Protein AF-A0A969D3W7-F1 (afdb_monomer)

Mean predicted aligned error: 11.67 Å

Secondary structure (DSSP, 8-state):
-HHHHHHHHHHHHHHHHH-------PPPTT-GGG-SSSSSS--HHHHHHHHHHHT--

Sequence (57 aa):
MKRFLLTIFTVVLSGLAISSTAHAKQVNTSDLAADLNGDGSVSLLELELYNRDQRGN

Radius of gyration: 21.09 Å; Cα contacts (8 Å, |Δi|>4): 31; chains: 1; bounding box: 25×16×65 Å

Foldseek 3Di:
DVVVVVVVVVVVVVVVVPDDDPDQDQDDQPDCVLVPPPPSGHDPVSSVVVSVVSSHD

Structure (mmCIF, N/CA/C/O backbone):
data_AF-A0A969D3W7-F1
#
_entry.id   AF-A0A969D3W7-F1
#
loop_
_atom_site.group_PDB
_atom_site.id
_atom_site.type_symbol
_atom_site.label_atom_id
_atom_site.label_alt_id
_atom_site.label_comp_id
_atom_site.label_asym_id
_atom_site.label_entity_id
_atom_site.label_seq_id
_atom_site.pdbx_PDB_ins_code
_atom_site.Cartn_x
_atom_site.Cartn_y
_atom_site.Cartn_z
_atom_site.occupancy
_atom_site.B_iso_or_equiv
_atom_site.auth_seq_id
_atom_site.auth_comp_id
_atom_site.auth_asym_id
_atom_site.auth_atom_id
_atom_site.pdbx_PDB_model_num
ATOM 1 N N . MET A 1 1 ? -16.134 -1.575 42.606 1.00 59.88 1 MET A N 1
ATOM 2 C CA . MET A 1 1 ? -16.924 -1.343 41.375 1.00 59.88 1 MET A CA 1
ATOM 3 C C . MET A 1 1 ? -16.355 -0.217 40.499 1.00 59.88 1 MET A C 1
ATOM 5 O O . MET A 1 1 ? -15.886 -0.516 39.414 1.00 59.88 1 MET A O 1
ATOM 9 N N . LYS A 1 2 ? -16.302 1.051 40.946 1.00 61.72 2 LYS A N 1
ATOM 10 C CA . LYS A 1 2 ? -15.933 2.200 40.076 1.00 61.72 2 LYS A CA 1
ATOM 11 C C . LYS A 1 2 ? -14.493 2.190 39.524 1.00 61.72 2 LYS A C 1
ATOM 13 O O . LYS A 1 2 ? -14.286 2.523 38.367 1.00 61.72 2 LYS A O 1
ATOM 18 N N . ARG A 1 3 ? -13.507 1.760 40.324 1.00 64.00 3 ARG A N 1
ATOM 19 C CA . ARG A 1 3 ? -12.095 1.674 39.892 1.00 64.00 3 ARG A CA 1
ATOM 20 C C . ARG A 1 3 ? -11.870 0.612 38.813 1.00 64.00 3 ARG A C 1
ATOM 22 O O . ARG A 1 3 ? -11.098 0.835 37.898 1.00 64.00 3 ARG A O 1
ATOM 29 N N . PHE A 1 4 ? -12.603 -0.495 38.898 1.00 74.81 4 PHE A N 1
ATOM 30 C CA . PHE A 1 4 ? -12.512 -1.591 37.934 1.00 74.81 4 PHE A CA 1
ATOM 31 C C . PHE A 1 4 ? -13.063 -1.180 36.561 1.00 74.81 4 PHE A C 1
ATOM 33 O O . PHE A 1 4 ? -12.469 -1.484 35.534 1.00 74.81 4 PHE A O 1
ATOM 40 N N . LEU A 1 5 ? -14.155 -0.409 36.558 1.00 79.56 5 LEU A N 1
ATOM 41 C CA . LEU A 1 5 ? -14.739 0.162 35.344 1.00 79.56 5 LEU A CA 1
ATOM 42 C C . LEU A 1 5 ? -13.785 1.146 34.654 1.00 79.56 5 LEU A C 1
ATOM 44 O O . LEU A 1 5 ? -13.630 1.093 33.439 1.00 79.56 5 LEU A O 1
ATOM 48 N N . LEU A 1 6 ? -13.103 1.994 35.433 1.00 83.44 6 LEU A N 1
ATOM 49 C CA . LEU A 1 6 ? -12.126 2.939 34.892 1.00 83.44 6 LEU A CA 1
ATOM 50 C C . LEU A 1 6 ? -10.924 2.215 34.268 1.00 83.44 6 LEU A C 1
ATOM 52 O O . LEU A 1 6 ? -10.504 2.571 33.176 1.00 83.44 6 LEU A O 1
ATOM 56 N N . THR A 1 7 ? -10.411 1.163 34.914 1.00 83.75 7 THR A N 1
ATOM 57 C CA . THR A 1 7 ? -9.292 0.376 34.374 1.00 83.75 7 THR A CA 1
ATOM 58 C C . THR A 1 7 ? -9.657 -0.324 33.066 1.00 83.75 7 THR A C 1
ATOM 60 O O . THR A 1 7 ? -8.880 -0.270 32.117 1.00 83.75 7 THR A O 1
ATOM 63 N N . ILE A 1 8 ? -10.843 -0.934 32.983 1.00 83.69 8 ILE A N 1
ATOM 64 C CA . ILE A 1 8 ? -11.307 -1.581 31.746 1.00 83.69 8 ILE A CA 1
ATOM 65 C C . ILE A 1 8 ? -11.466 -0.544 30.631 1.00 83.69 8 ILE A C 1
ATOM 67 O O . ILE A 1 8 ? -11.020 -0.775 29.509 1.00 83.69 8 ILE A O 1
ATOM 71 N N . PHE A 1 9 ? -12.041 0.617 30.945 1.00 86.12 9 PHE A N 1
ATOM 72 C CA . PHE A 1 9 ? -12.218 1.687 29.970 1.00 86.12 9 PHE A CA 1
ATOM 73 C C . PHE A 1 9 ? -10.881 2.198 29.418 1.00 86.12 9 PHE A C 1
ATOM 75 O O . PHE A 1 9 ? -10.742 2.342 28.205 1.00 86.12 9 PHE A O 1
ATOM 82 N N . THR A 1 10 ? -9.874 2.396 30.274 1.00 83.69 10 THR A N 1
ATOM 83 C CA . THR A 1 10 ? -8.541 2.831 29.831 1.00 83.69 10 THR A CA 1
ATOM 84 C C . THR A 1 10 ? -7.883 1.803 28.912 1.00 83.69 10 THR A C 1
ATOM 86 O O . THR A 1 10 ? -7.351 2.180 27.874 1.00 83.69 10 THR A O 1
ATOM 89 N N . VAL A 1 11 ? -7.959 0.507 29.236 1.00 85.06 11 VAL A N 1
ATOM 90 C CA . VAL A 1 11 ? -7.368 -0.551 28.396 1.00 85.06 11 VAL A CA 1
ATOM 91 C C . VAL A 1 11 ? -8.041 -0.619 27.023 1.00 85.06 11 VAL A C 1
ATOM 93 O O . VAL A 1 11 ? -7.354 -0.704 26.006 1.00 85.06 11 VAL A O 1
ATOM 96 N N . VAL A 1 12 ? -9.373 -0.530 26.971 1.00 84.62 12 VAL A N 1
ATOM 97 C CA . VAL A 1 12 ? -10.117 -0.540 25.701 1.00 84.62 12 VAL A CA 1
ATOM 98 C C . VAL A 1 12 ? -9.782 0.691 24.859 1.00 84.62 12 VAL A C 1
ATOM 100 O O . VAL A 1 12 ? -9.524 0.560 23.664 1.00 84.62 12 VAL A O 1
ATOM 103 N N . LEU A 1 13 ? -9.727 1.877 25.470 1.00 83.88 13 LEU A N 1
ATOM 104 C CA . LEU A 1 13 ? -9.414 3.109 24.747 1.00 83.88 13 LEU A CA 1
ATOM 105 C C . LEU A 1 13 ? -7.985 3.095 24.186 1.00 83.88 13 LEU A C 1
ATOM 107 O O . LEU A 1 13 ? -7.774 3.501 23.045 1.00 83.88 13 LEU A O 1
ATOM 111 N N . SER A 1 14 ? -7.019 2.564 24.941 1.00 78.44 14 SER A N 1
ATOM 112 C CA . SER A 1 14 ? -5.656 2.357 24.444 1.00 78.44 14 SER A CA 1
ATOM 113 C C . SER A 1 14 ? -5.604 1.362 23.281 1.00 78.44 14 SER A C 1
ATOM 115 O O . SER A 1 14 ? -4.883 1.603 22.320 1.00 78.44 14 SER A O 1
ATOM 117 N N . GLY A 1 15 ? -6.392 0.283 23.318 1.00 72.81 15 GLY A N 1
ATOM 118 C CA . GLY A 1 15 ? -6.463 -0.680 22.213 1.00 72.81 15 GLY A CA 1
ATOM 119 C C . GLY A 1 15 ? -7.026 -0.077 20.922 1.00 72.81 15 GLY A C 1
ATOM 120 O O . GLY A 1 15 ? -6.499 -0.329 19.842 1.00 72.81 15 GLY A O 1
ATOM 121 N N . LEU A 1 16 ? -8.052 0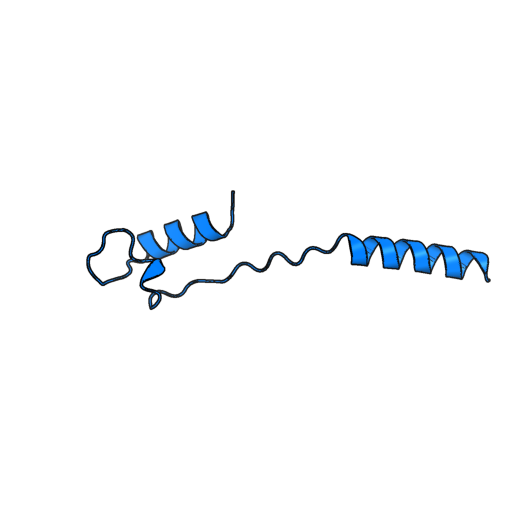.772 21.028 1.00 74.38 16 LEU A N 1
ATOM 122 C CA . LEU A 1 16 ? -8.636 1.450 19.866 1.00 74.38 16 LEU A CA 1
ATOM 123 C C . LEU A 1 16 ? -7.710 2.527 19.290 1.00 74.38 16 LEU A C 1
ATOM 125 O O . LEU A 1 16 ? -7.646 2.678 18.074 1.00 74.38 16 LEU A O 1
ATOM 129 N N . ALA A 1 17 ? -6.958 3.237 20.135 1.0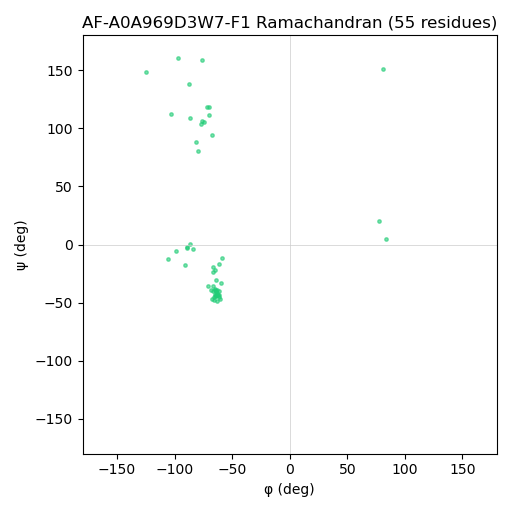0 67.56 17 ALA A N 1
ATOM 130 C CA . ALA A 1 17 ? -6.017 4.265 19.687 1.00 67.56 17 ALA A CA 1
ATOM 131 C C . ALA A 1 17 ? -4.826 3.703 18.885 1.00 67.56 17 ALA A C 1
ATOM 133 O O . ALA A 1 17 ? -4.230 4.430 18.097 1.00 67.56 17 ALA A O 1
ATOM 134 N N . ILE A 1 18 ? -4.477 2.426 19.076 1.00 64.88 18 ILE A N 1
ATOM 135 C CA . ILE A 1 18 ? -3.322 1.778 18.425 1.00 64.88 18 ILE A CA 1
ATOM 136 C C . ILE A 1 18 ? -3.752 0.953 17.194 1.00 64.88 18 ILE A C 1
ATOM 138 O O . ILE A 1 18 ? -2.912 0.467 16.441 1.00 64.88 18 ILE A O 1
ATOM 142 N N . SER A 1 19 ? -5.054 0.815 16.932 1.00 64.38 19 SER A N 1
ATOM 143 C CA . SER A 1 19 ? -5.549 0.045 15.789 1.00 64.38 19 SER A CA 1
ATOM 144 C C . SER A 1 19 ? -5.456 0.850 14.487 1.00 64.38 19 SER A C 1
ATOM 146 O O . SER A 1 19 ? -6.456 1.383 14.006 1.00 64.38 19 SER A O 1
ATOM 148 N N . SER A 1 20 ? -4.273 0.914 13.875 1.00 63.28 20 SER A N 1
ATOM 149 C CA . SER A 1 20 ? -4.159 1.284 12.463 1.00 63.28 20 SER A CA 1
ATOM 150 C C . SER A 1 20 ? -4.722 0.150 11.600 1.00 63.28 20 SER A C 1
ATOM 152 O O . SER A 1 20 ? -4.241 -0.983 11.625 1.00 63.28 20 SER A O 1
ATOM 154 N N . THR A 1 21 ? -5.778 0.423 10.834 1.00 65.25 21 THR A N 1
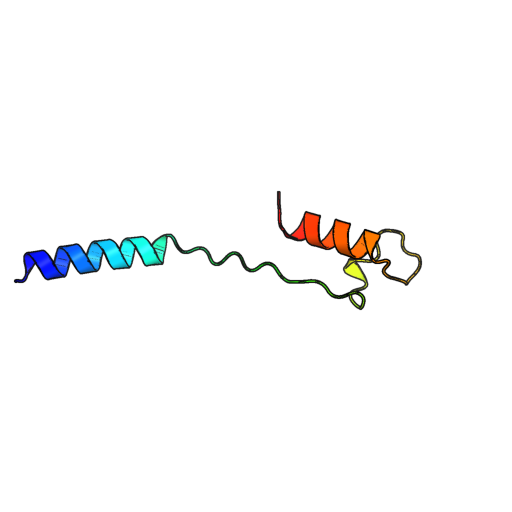ATOM 155 C CA . THR A 1 21 ? -6.250 -0.524 9.822 1.00 65.25 21 THR A CA 1
ATOM 156 C C . THR A 1 21 ? -5.302 -0.459 8.626 1.00 65.25 21 THR A C 1
ATOM 158 O O . THR A 1 21 ? -5.300 0.507 7.865 1.00 65.25 21 THR A O 1
ATOM 161 N N . ALA A 1 22 ? -4.465 -1.484 8.452 1.00 59.97 22 ALA A N 1
ATOM 162 C CA . ALA A 1 22 ? -3.691 -1.653 7.227 1.00 59.97 22 ALA A CA 1
ATOM 163 C C . ALA A 1 22 ? -4.658 -1.982 6.076 1.00 59.97 22 ALA A C 1
ATOM 165 O O . ALA A 1 22 ? -5.059 -3.130 5.882 1.00 59.97 22 ALA A O 1
ATOM 166 N N . HIS A 1 23 ? -5.087 -0.965 5.331 1.00 60.31 23 HIS A N 1
ATOM 167 C CA . HIS A 1 23 ? -5.889 -1.155 4.127 1.00 60.31 23 HIS A CA 1
ATOM 168 C C . HIS A 1 23 ? -4.971 -1.499 2.952 1.00 60.31 23 HIS A C 1
ATOM 170 O O . HIS A 1 23 ? -4.537 -0.620 2.215 1.00 60.31 23 HIS A O 1
ATOM 176 N N . ALA A 1 24 ? -4.685 -2.787 2.752 1.00 60.91 24 ALA A N 1
ATOM 177 C CA . ALA A 1 24 ? -4.077 -3.243 1.507 1.00 60.91 24 ALA A CA 1
ATOM 178 C C . ALA A 1 24 ? -5.145 -3.228 0.400 1.00 60.91 24 ALA A C 1
ATOM 180 O O . ALA A 1 24 ? -6.034 -4.082 0.371 1.00 60.91 24 ALA A O 1
ATOM 181 N N . LYS A 1 25 ? -5.087 -2.248 -0.509 1.00 66.62 25 LYS A N 1
ATOM 182 C CA . LYS A 1 25 ? -5.923 -2.247 -1.717 1.00 66.62 25 LYS A CA 1
ATOM 183 C C . LYS A 1 25 ? -5.420 -3.363 -2.638 1.00 66.62 25 LYS A C 1
ATOM 185 O O . LYS A 1 25 ? -4.315 -3.274 -3.156 1.00 66.62 25 LYS A O 1
ATOM 190 N N . GLN A 1 26 ? -6.206 -4.424 -2.829 1.00 64.31 26 GLN A N 1
ATOM 191 C CA . GLN A 1 26 ? -5.887 -5.446 -3.828 1.00 64.31 26 GLN A CA 1
ATOM 192 C C . GLN A 1 26 ? -6.121 -4.861 -5.220 1.00 64.31 26 GLN A C 1
ATOM 194 O O . GLN A 1 26 ? -7.245 -4.479 -5.553 1.00 64.31 26 GLN A O 1
ATOM 199 N N . VAL A 1 27 ? -5.062 -4.785 -6.019 1.00 71.00 27 VAL A N 1
ATOM 200 C CA . VAL A 1 27 ? -5.146 -4.335 -7.406 1.00 71.00 27 VAL A CA 1
ATOM 201 C C . VAL A 1 27 ? -5.464 -5.529 -8.303 1.00 71.00 27 VAL A C 1
ATOM 203 O O . VAL A 1 27 ? -4.985 -6.640 -8.066 1.00 71.00 27 VAL A O 1
ATOM 206 N N . ASN A 1 28 ? -6.363 -5.317 -9.267 1.00 69.81 28 ASN A N 1
ATOM 207 C CA . ASN A 1 28 ? -6.834 -6.327 -10.218 1.00 69.81 28 ASN A CA 1
ATOM 208 C C . ASN A 1 28 ? -6.060 -6.205 -11.543 1.00 69.81 28 ASN A C 1
ATOM 210 O O . ASN A 1 28 ? -5.545 -5.136 -11.850 1.00 69.81 28 ASN A O 1
ATOM 214 N N . THR A 1 29 ? -6.053 -7.254 -12.370 1.00 66.31 29 THR A N 1
ATOM 215 C CA . THR A 1 29 ? -5.417 -7.278 -13.707 1.0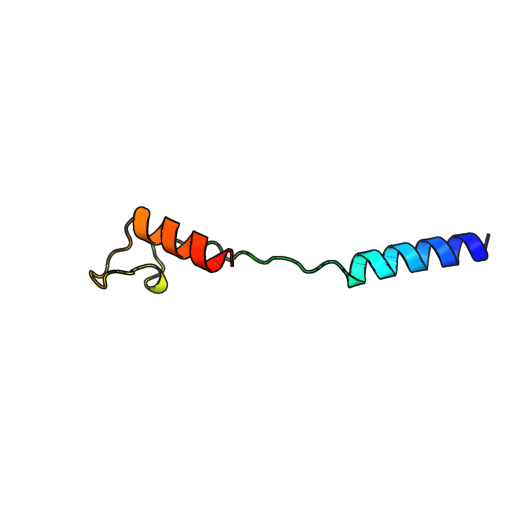0 66.31 29 THR A CA 1
ATOM 216 C C . THR A 1 29 ? -5.954 -6.221 -14.679 1.00 66.31 29 THR A C 1
ATOM 218 O O . THR A 1 29 ? -5.406 -6.038 -15.755 1.00 66.31 29 THR A O 1
ATOM 221 N N . SER A 1 30 ? -7.064 -5.559 -14.351 1.00 69.69 30 SER A N 1
ATOM 222 C CA . SER A 1 30 ? -7.644 -4.479 -15.158 1.00 69.69 30 SER A CA 1
ATOM 223 C C . SER A 1 30 ? -7.106 -3.091 -14.801 1.00 69.69 30 SER A C 1
ATOM 225 O O . SER A 1 30 ? -7.531 -2.111 -15.406 1.00 69.69 30 SER A O 1
ATOM 227 N N . ASP A 1 31 ? -6.238 -2.983 -13.795 1.00 75.56 31 ASP A N 1
ATOM 228 C CA . ASP A 1 31 ? -5.635 -1.712 -13.408 1.00 75.56 31 ASP A CA 1
ATOM 229 C C . ASP A 1 31 ? -4.381 -1.456 -14.248 1.00 75.56 31 ASP A C 1
ATOM 231 O O . ASP A 1 31 ? -3.359 -2.113 -14.062 1.00 75.56 31 ASP A O 1
ATOM 235 N N . LEU A 1 32 ? -4.454 -0.488 -15.165 1.00 78.25 32 LEU A N 1
ATOM 236 C CA . LEU A 1 32 ? -3.308 -0.080 -15.985 1.00 78.25 32 LEU A CA 1
ATOM 237 C C . LEU A 1 32 ? -2.143 0.455 -15.139 1.00 78.25 32 LEU A C 1
ATOM 239 O O . LEU A 1 32 ? -1.026 0.517 -15.634 1.00 78.25 32 LEU A O 1
ATOM 243 N N . ALA A 1 33 ? -2.361 0.819 -13.869 1.00 81.00 33 ALA A N 1
ATOM 244 C CA . ALA A 1 33 ? -1.258 1.170 -12.978 1.00 81.00 33 ALA A CA 1
ATOM 245 C C . ALA A 1 33 ? -0.339 -0.025 -12.658 1.00 81.00 33 ALA A C 1
ATOM 247 O O . ALA A 1 33 ? 0.787 0.190 -12.216 1.00 81.00 33 ALA A O 1
ATOM 248 N N . ALA A 1 34 ? -0.813 -1.260 -12.865 1.00 83.50 34 ALA A N 1
ATOM 249 C CA . ALA A 1 34 ? -0.028 -2.479 -12.709 1.00 83.50 34 ALA A CA 1
ATOM 250 C C . ALA A 1 34 ? 0.698 -2.905 -13.999 1.00 83.50 34 ALA A C 1
ATOM 252 O O . ALA A 1 34 ? 1.421 -3.893 -13.955 1.00 83.50 34 ALA A O 1
ATOM 253 N N . ASP A 1 35 ? 0.527 -2.193 -15.119 1.00 88.88 35 ASP A N 1
ATOM 254 C CA . ASP A 1 35 ? 1.348 -2.375 -16.323 1.00 88.88 35 ASP A CA 1
ATOM 255 C C . ASP A 1 35 ? 2.702 -1.686 -16.092 1.00 88.88 35 ASP A C 1
ATOM 257 O O . ASP A 1 35 ? 2.811 -0.457 -16.086 1.00 88.88 35 ASP A O 1
ATOM 261 N N . LEU A 1 36 ? 3.732 -2.489 -15.819 1.00 87.38 36 LEU A N 1
ATOM 262 C CA . LEU A 1 36 ? 5.062 -1.984 -15.475 1.00 87.38 36 LEU A CA 1
ATOM 263 C C . LEU A 1 36 ? 5.948 -1.814 -16.712 1.00 87.38 36 LEU A C 1
ATOM 265 O O . LEU A 1 36 ? 6.970 -1.126 -16.633 1.00 87.38 36 LEU A O 1
ATOM 269 N N . ASN A 1 37 ? 5.592 -2.445 -17.833 1.00 90.38 37 ASN A N 1
ATOM 270 C CA . ASN A 1 37 ? 6.394 -2.460 -19.052 1.00 90.38 37 ASN A CA 1
ATOM 271 C C . ASN A 1 37 ? 5.825 -1.552 -20.170 1.00 90.38 37 ASN A C 1
ATOM 273 O O . ASN A 1 37 ? 6.546 -1.243 -21.122 1.00 90.38 37 ASN A O 1
ATOM 277 N N . GLY A 1 38 ? 4.585 -1.077 -20.025 1.00 89.12 38 GLY A N 1
ATOM 278 C CA . GLY A 1 38 ? 3.901 -0.160 -20.932 1.00 89.12 38 GLY A CA 1
ATOM 279 C C . GLY A 1 38 ? 3.358 -0.803 -22.211 1.00 89.12 38 GLY A C 1
ATOM 280 O O . GLY A 1 38 ? 3.161 -0.090 -23.198 1.00 89.12 38 GLY A O 1
ATOM 281 N N . ASP A 1 39 ? 3.158 -2.122 -22.241 1.00 90.12 39 ASP A N 1
ATOM 282 C CA . ASP A 1 39 ? 2.655 -2.851 -23.413 1.00 90.12 39 ASP A CA 1
ATOM 283 C C . ASP A 1 39 ? 1.118 -2.838 -23.537 1.00 90.12 39 ASP A C 1
ATOM 285 O O . ASP A 1 39 ? 0.559 -3.292 -24.544 1.00 90.12 39 ASP A O 1
ATOM 289 N N . GLY A 1 40 ? 0.431 -2.248 -22.555 1.00 86.00 40 GLY A N 1
ATOM 290 C CA . GLY A 1 40 ? -1.018 -2.096 -22.518 1.00 86.00 40 GLY A CA 1
ATOM 291 C C . GLY A 1 40 ? -1.758 -3.321 -21.983 1.00 86.00 40 GLY A C 1
ATOM 292 O O . GLY A 1 40 ? -2.993 -3.330 -21.999 1.00 86.00 40 GLY A O 1
ATOM 293 N N . SER A 1 41 ? -1.045 -4.348 -21.517 1.0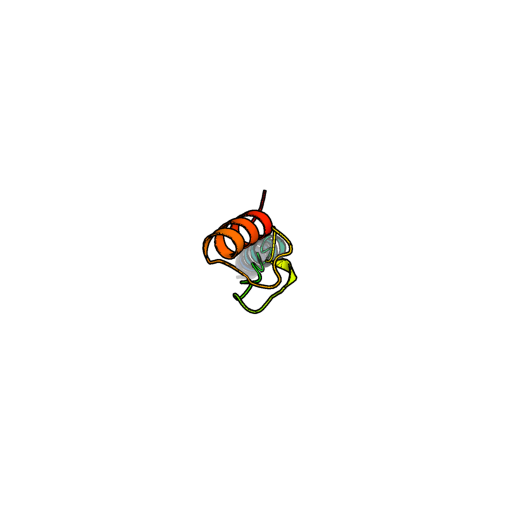0 87.94 41 SER A N 1
ATOM 294 C CA . SER A 1 41 ? -1.589 -5.529 -20.849 1.00 87.94 41 SER A CA 1
ATOM 295 C C . SER A 1 41 ? -0.930 -5.727 -19.485 1.00 87.94 41 SER A C 1
ATOM 297 O O . SER A 1 41 ? 0.233 -5.423 -19.286 1.00 87.94 41 SER A O 1
ATOM 299 N N . VAL A 1 42 ? -1.672 -6.277 -18.523 1.00 88.38 42 VAL A N 1
ATOM 300 C CA . VAL A 1 42 ? -1.114 -6.608 -17.203 1.00 88.38 42 VAL A CA 1
ATOM 301 C C . VAL A 1 42 ? -0.877 -8.108 -17.128 1.00 88.38 42 VAL A C 1
ATOM 303 O O . VAL A 1 42 ? -1.827 -8.900 -17.102 1.00 88.38 42 VAL A O 1
ATOM 306 N N . SER A 1 43 ? 0.387 -8.519 -17.069 1.00 89.19 43 SER A N 1
ATOM 307 C CA . SER A 1 43 ? 0.741 -9.908 -16.795 1.00 89.19 43 SER A CA 1
ATOM 308 C C . SER A 1 43 ? 0.579 -10.244 -15.307 1.00 89.19 43 SER A C 1
ATOM 310 O O . SER A 1 43 ? 0.605 -9.383 -14.426 1.00 89.19 43 SER A O 1
ATOM 312 N N . LEU A 1 44 ? 0.448 -11.538 -14.995 1.00 86.12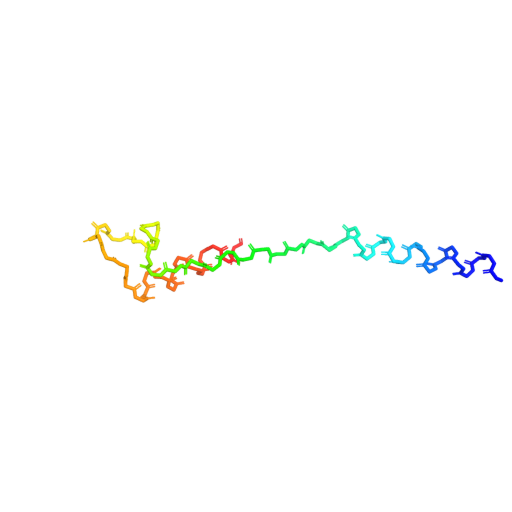 44 LEU A N 1
ATOM 313 C CA . LEU A 1 44 ? 0.390 -11.996 -13.601 1.00 86.12 44 LEU A CA 1
ATOM 314 C C . LEU A 1 44 ? 1.650 -11.619 -12.809 1.00 86.12 44 LEU A C 1
ATOM 316 O O . LEU A 1 44 ? 1.553 -11.345 -11.616 1.00 86.12 44 LEU A O 1
ATOM 320 N N . LEU A 1 45 ? 2.810 -11.594 -13.472 1.00 88.81 45 LEU A N 1
ATOM 321 C CA . LEU A 1 45 ? 4.079 -11.227 -12.850 1.00 88.81 45 LEU A CA 1
ATOM 322 C C . LEU A 1 45 ? 4.078 -9.754 -12.429 1.00 88.81 45 LEU A C 1
ATOM 324 O O . LEU A 1 45 ? 4.467 -9.431 -11.310 1.00 88.81 45 LEU A O 1
ATOM 328 N N . GLU A 1 46 ? 3.613 -8.867 -13.303 1.00 88.38 46 GLU A N 1
ATOM 329 C CA . GLU A 1 46 ? 3.534 -7.434 -13.011 1.00 88.38 46 GLU A CA 1
ATOM 330 C C . GLU A 1 46 ? 2.509 -7.146 -11.921 1.00 88.38 46 GLU A C 1
ATOM 332 O O . GLU A 1 46 ? 2.788 -6.386 -10.996 1.00 88.38 46 GLU A O 1
ATOM 337 N N . LEU A 1 47 ? 1.371 -7.845 -11.947 1.00 87.06 47 LEU A N 1
ATOM 338 C CA . LEU A 1 47 ? 0.375 -7.755 -10.889 1.00 87.06 47 LEU A CA 1
ATOM 339 C C . LEU A 1 47 ? 0.929 -8.204 -9.529 1.00 87.06 47 LEU A C 1
ATOM 341 O O . LEU A 1 47 ? 0.608 -7.606 -8.499 1.00 87.06 47 LEU A O 1
ATOM 345 N N . GLU A 1 48 ? 1.736 -9.266 -9.502 1.00 86.00 48 GLU A N 1
ATOM 346 C CA . GLU A 1 48 ? 2.382 -9.741 -8.278 1.00 86.00 48 GLU A CA 1
ATOM 347 C C . GLU A 1 48 ? 3.396 -8.717 -7.754 1.00 86.00 48 GLU A C 1
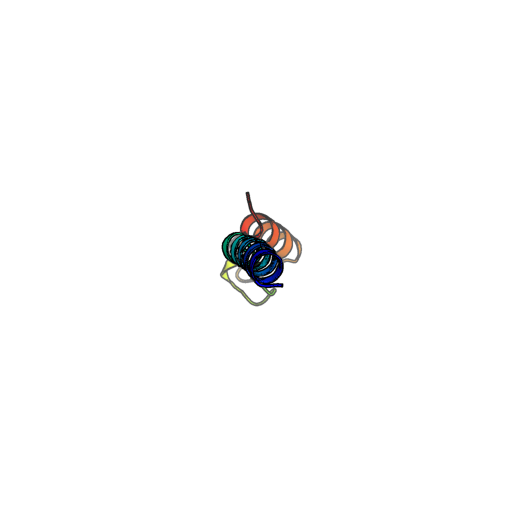ATOM 349 O O . GLU A 1 48 ? 3.364 -8.377 -6.569 1.00 86.00 48 GLU A O 1
ATOM 354 N N . LEU A 1 49 ? 4.266 -8.203 -8.629 1.00 86.31 49 LEU A N 1
ATOM 355 C CA . LEU A 1 49 ? 5.271 -7.1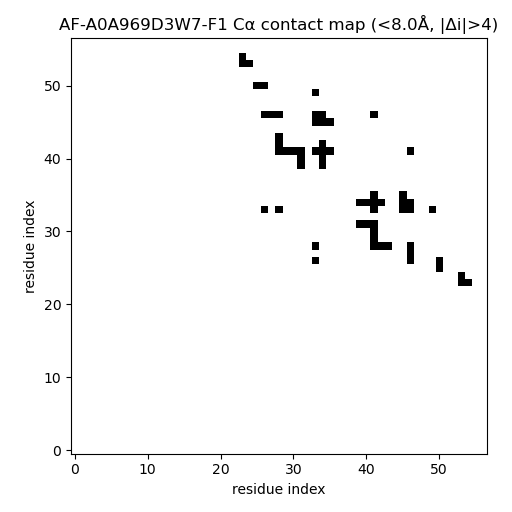96 -8.284 1.00 86.31 49 LEU A CA 1
ATOM 356 C C . LEU A 1 49 ? 4.621 -5.909 -7.772 1.00 86.31 49 LEU A C 1
ATOM 358 O O . LEU A 1 49 ? 5.003 -5.412 -6.713 1.00 86.31 49 LEU A O 1
ATOM 362 N N . TYR A 1 50 ? 3.596 -5.423 -8.467 1.00 86.62 50 TYR A N 1
ATOM 363 C CA . TYR A 1 50 ? 2.855 -4.230 -8.083 1.00 86.62 50 TYR A CA 1
ATOM 364 C C . TYR A 1 50 ? 2.150 -4.413 -6.734 1.00 86.62 50 TYR A C 1
ATOM 366 O O . TYR A 1 50 ? 2.305 -3.597 -5.831 1.00 86.62 50 TYR A O 1
ATOM 374 N N . ASN A 1 51 ? 1.425 -5.520 -6.533 1.00 83.50 51 ASN A N 1
ATOM 375 C CA . ASN A 1 51 ? 0.764 -5.785 -5.251 1.00 83.50 51 ASN A CA 1
ATOM 376 C C . ASN A 1 51 ? 1.761 -5.963 -4.099 1.00 83.50 51 ASN A C 1
ATOM 378 O O . ASN A 1 51 ? 1.423 -5.654 -2.957 1.00 83.50 51 ASN A O 1
ATOM 382 N N . ARG A 1 52 ? 2.964 -6.481 -4.371 1.00 83.50 52 ARG A N 1
ATOM 383 C CA . ARG A 1 52 ? 4.034 -6.585 -3.375 1.00 83.50 52 ARG A CA 1
ATOM 384 C C . ARG A 1 52 ? 4.542 -5.203 -2.970 1.00 83.50 52 ARG A C 1
ATOM 386 O O . ARG A 1 52 ? 4.638 -4.950 -1.777 1.00 83.50 52 ARG A O 1
ATOM 393 N N . ASP A 1 53 ? 4.799 -4.324 -3.935 1.00 81.75 53 ASP A N 1
ATOM 394 C CA . ASP A 1 53 ? 5.229 -2.941 -3.688 1.00 81.75 53 ASP A CA 1
ATOM 395 C C . ASP A 1 53 ? 4.174 -2.149 -2.893 1.00 81.75 53 ASP A C 1
ATOM 397 O O . ASP A 1 53 ? 4.474 -1.547 -1.865 1.00 81.75 53 ASP A O 1
ATOM 401 N N . GLN A 1 54 ? 2.896 -2.265 -3.272 1.00 77.56 54 GLN A N 1
ATOM 402 C CA . GLN A 1 54 ? 1.777 -1.619 -2.568 1.00 77.56 54 GLN A CA 1
ATOM 403 C C . GLN A 1 54 ? 1.549 -2.136 -1.137 1.00 77.56 54 GLN A C 1
ATOM 405 O O . GLN A 1 54 ? 0.907 -1.464 -0.330 1.00 77.56 54 GLN A O 1
ATOM 410 N N . ARG A 1 55 ? 2.021 -3.346 -0.814 1.00 73.25 55 ARG A N 1
ATOM 411 C CA . ARG A 1 55 ? 1.898 -3.941 0.527 1.00 73.25 55 ARG A CA 1
ATOM 412 C C . ARG A 1 55 ? 3.040 -3.547 1.473 1.00 73.25 55 ARG A C 1
ATOM 414 O O . ARG A 1 55 ? 2.985 -3.950 2.634 1.00 73.25 55 ARG A O 1
ATOM 421 N N . GLY A 1 56 ? 3.987 -2.729 1.008 1.00 66.31 56 GLY A N 1
ATOM 422 C CA . GLY A 1 56 ? 5.095 -2.184 1.796 1.00 66.31 56 GLY A CA 1
ATOM 423 C C . GLY A 1 56 ? 6.256 -3.171 1.960 1.00 66.31 56 GLY A C 1
ATOM 424 O O . GLY A 1 56 ? 6.064 -4.386 1.943 1.00 66.31 56 GLY A O 1
ATOM 425 N N . ASN A 1 57 ? 7.517 -2.764 2.117 1.00 52.28 57 ASN A N 1
ATOM 426 C CA . ASN A 1 57 ? 8.074 -1.480 2.572 1.00 52.28 57 ASN A CA 1
ATOM 427 C C . ASN A 1 57 ? 7.222 -0.685 3.568 1.00 52.28 57 ASN A C 1
ATOM 429 O O . ASN A 1 57 ? 6.410 0.161 3.136 1.00 52.28 57 ASN A O 1
#

pLDDT: m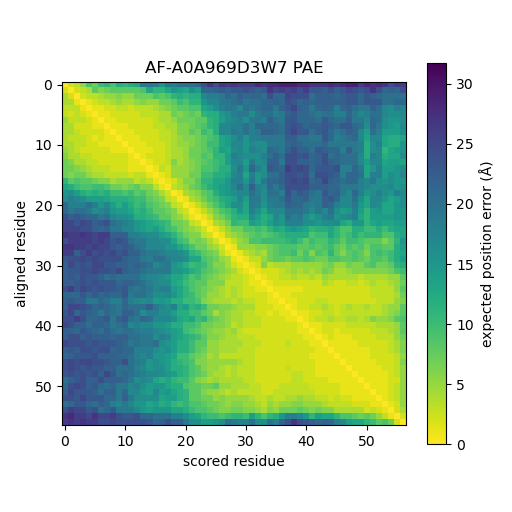ean 77.15, std 10.33, range [52.28, 90.38]

Nearest PDB structures (foldseek):
  6jiu-assembly1_C  TM=4.214E-01  e=8.361E+00  Homo sapiens

Solvent-accessible surface area (backbone atoms only — not comparable to full-atom values): 3662 Å² total; per-residue (Å²): 112,72,67,60,54,51,53,53,51,52,53,53,53,54,54,60,75,67,61,76,80,82,78,70,80,84,78,56,73,84,42,70,86,30,33,84,85,73,82,86,58,45,49,74,67,36,43,50,53,44,50,48,61,72,64,46,134